Protein AF-A0A8T6QJ55-F1 (afdb_monomer_lite)

pLDDT: mean 73.42, std 12.82, range [47.84, 93.06]

Radius of gyration: 21.68 Å; chains: 1; bounding box: 58×35×58 Å

Foldseek 3Di:
DLLVLQCVCVVPPVPADAFDQAPPPDDQADPPPVRSLVSCVVVVPPVSNVRNVRLVCSLVCVLCVVCVVVLVVQLVVLLVVLCVDVVLVVCVVVVDDPVCCVPPPRNVRSCPVSVVVVVVSVVVSVVVVLVSCVSRVPDDLSVVLVVCVVVVVVVSVVVVVD

Structure (mmCIF, N/CA/C/O backbone):
data_AF-A0A8T6QJ55-F1
#
_entry.id   AF-A0A8T6QJ55-F1
#
loop_
_atom_site.group_PDB
_atom_site.id
_atom_site.type_symbol
_atom_site.label_atom_id
_atom_site.label_alt_id
_atom_site.label_com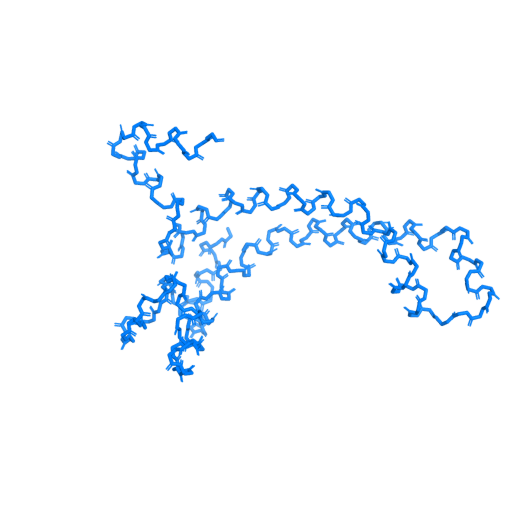p_id
_atom_site.label_asym_id
_atom_site.label_entity_id
_atom_site.label_seq_id
_atom_site.pdbx_PDB_ins_code
_atom_site.Cartn_x
_atom_site.Cartn_y
_atom_site.Cartn_z
_atom_site.occupancy
_atom_site.B_iso_or_equiv
_atom_site.auth_seq_id
_atom_site.auth_comp_id
_atom_site.auth_asym_id
_atom_site.auth_atom_id
_atom_site.pdbx_PDB_model_num
ATOM 1 N N . LEU A 1 1 ? 9.598 -15.667 -4.868 1.00 57.28 1 LEU A N 1
ATOM 2 C CA . LEU A 1 1 ? 8.130 -15.703 -5.081 1.00 57.28 1 LEU A CA 1
ATOM 3 C C . LEU A 1 1 ? 7.747 -15.280 -6.499 1.00 57.28 1 LEU A C 1
ATOM 5 O O . LEU A 1 1 ? 7.058 -16.059 -7.137 1.00 57.28 1 LEU A O 1
ATOM 9 N N . GLY A 1 2 ? 8.246 -14.152 -7.030 1.00 54.00 2 GLY A N 1
ATOM 10 C CA . GLY A 1 2 ? 7.944 -13.688 -8.402 1.00 54.00 2 GLY A CA 1
ATOM 11 C C . GLY A 1 2 ? 8.173 -14.731 -9.509 1.00 54.00 2 GLY A C 1
ATOM 12 O O . GLY A 1 2 ? 7.242 -15.053 -10.235 1.00 54.00 2 GLY A O 1
ATOM 13 N N . LEU A 1 3 ? 9.353 -15.367 -9.550 1.00 56.34 3 LEU A N 1
ATOM 14 C CA . LEU A 1 3 ? 9.637 -16.478 -10.479 1.00 56.34 3 LEU A CA 1
ATOM 15 C C . LEU A 1 3 ? 8.662 -17.664 -10.337 1.00 56.34 3 LEU A C 1
ATOM 17 O O . LEU A 1 3 ? 8.296 -18.284 -11.327 1.00 56.34 3 LEU A O 1
ATOM 21 N N . GLY A 1 4 ? 8.204 -17.962 -9.117 1.00 57.06 4 GLY A N 1
ATOM 22 C CA . GLY A 1 4 ? 7.235 -19.032 -8.866 1.00 57.06 4 GLY A CA 1
ATOM 23 C C . GLY A 1 4 ? 5.823 -18.680 -9.338 1.00 57.06 4 GLY A C 1
ATOM 24 O O . GLY A 1 4 ? 5.136 -19.543 -9.869 1.00 57.06 4 GLY A O 1
ATOM 25 N N . VAL A 1 5 ? 5.406 -17.416 -9.199 1.00 59.41 5 VAL A N 1
ATOM 26 C CA . VAL A 1 5 ? 4.111 -16.934 -9.712 1.00 59.41 5 VAL A CA 1
ATOM 27 C C . VAL A 1 5 ? 4.102 -16.951 -11.238 1.00 59.41 5 VAL A C 1
ATOM 29 O O . VAL A 1 5 ? 3.123 -17.411 -11.814 1.00 59.41 5 VAL A O 1
ATOM 32 N N . ILE A 1 6 ? 5.199 -16.544 -11.885 1.00 56.50 6 ILE A N 1
ATOM 33 C CA . ILE A 1 6 ? 5.342 -16.637 -13.345 1.00 56.50 6 ILE A CA 1
ATOM 34 C C . ILE A 1 6 ? 5.250 -18.094 -13.799 1.00 56.50 6 ILE A C 1
ATOM 36 O O . ILE A 1 6 ? 4.416 -18.420 -14.634 1.00 56.50 6 ILE A O 1
ATOM 40 N N . VAL A 1 7 ? 6.033 -19.005 -13.220 1.00 57.44 7 VAL A N 1
ATOM 41 C CA . VAL A 1 7 ? 5.999 -20.424 -13.623 1.00 57.44 7 VAL A CA 1
ATOM 42 C C . VAL A 1 7 ? 4.620 -21.053 -13.391 1.00 57.44 7 VAL A C 1
ATOM 44 O O . VAL A 1 7 ? 4.179 -21.878 -14.186 1.00 57.44 7 VAL A O 1
ATOM 47 N N . LEU A 1 8 ? 3.903 -20.646 -12.345 1.00 56.16 8 LEU A N 1
ATOM 48 C CA . LEU A 1 8 ? 2.592 -21.200 -12.024 1.00 56.16 8 LEU A CA 1
ATOM 49 C C . LEU A 1 8 ? 1.481 -20.628 -12.924 1.00 56.16 8 LEU A C 1
ATOM 51 O O . LEU A 1 8 ? 0.703 -21.401 -13.478 1.00 56.16 8 LEU A O 1
ATOM 55 N N . PHE A 1 9 ? 1.428 -19.309 -13.137 1.00 53.44 9 PHE A N 1
ATOM 56 C CA . PHE A 1 9 ? 0.382 -18.666 -13.948 1.00 53.44 9 PHE A CA 1
ATOM 57 C C . PHE A 1 9 ? 0.654 -18.696 -15.455 1.00 53.44 9 PHE A C 1
ATOM 59 O O . PHE A 1 9 ? -0.255 -19.019 -16.219 1.00 53.44 9 PHE A O 1
ATOM 66 N N . TYR A 1 10 ? 1.885 -18.411 -15.879 1.00 54.44 10 TYR A N 1
ATOM 67 C CA . TYR A 1 10 ? 2.286 -18.465 -17.287 1.00 54.44 10 TYR A CA 1
ATOM 68 C C . TYR A 1 10 ? 2.623 -19.900 -17.716 1.00 54.44 10 TYR A C 1
ATOM 70 O O . TYR A 1 10 ? 2.164 -20.367 -18.755 1.00 54.44 10 TYR A O 1
ATOM 78 N N . GLY A 1 11 ? 3.381 -20.632 -16.891 1.00 50.81 11 GLY A N 1
ATOM 79 C CA . GLY A 1 11 ? 3.866 -21.972 -17.240 1.00 50.81 11 GLY A CA 1
ATOM 80 C C . GLY A 1 11 ? 2.842 -23.103 -17.086 1.00 50.81 11 GLY A C 1
ATOM 81 O O . GLY A 1 11 ? 2.832 -24.005 -17.918 1.00 50.81 11 GLY A O 1
ATOM 82 N N . HIS A 1 12 ? 1.983 -23.082 -16.057 1.00 47.84 12 HIS A N 1
ATOM 83 C CA . HIS A 1 12 ? 1.054 -24.193 -15.779 1.00 47.84 12 HIS A CA 1
ATOM 84 C C . HIS A 1 12 ? -0.424 -23.865 -16.055 1.00 47.84 12 HIS A C 1
ATOM 86 O O . HIS A 1 12 ? -1.205 -24.776 -16.320 1.00 47.84 12 HIS A O 1
ATOM 92 N N . LEU A 1 13 ? -0.832 -22.592 -15.979 1.00 51.97 13 LEU A N 1
ATOM 93 C CA . LEU A 1 13 ? -2.237 -22.193 -16.134 1.00 51.97 13 LEU A CA 1
ATOM 94 C C . LEU A 1 13 ? -2.563 -21.495 -17.467 1.00 51.97 13 LEU A C 1
ATOM 96 O O . LEU A 1 13 ? -3.714 -21.574 -17.870 1.00 51.97 13 LEU A O 1
ATOM 100 N N . GLN A 1 14 ? -1.609 -20.877 -18.178 1.00 54.78 14 GLN A N 1
ATOM 101 C CA . GLN A 1 14 ? -1.831 -20.159 -19.458 1.00 54.78 14 GLN A CA 1
ATOM 102 C C . GLN A 1 14 ? -2.948 -19.085 -19.421 1.00 54.78 14 GLN A C 1
ATOM 104 O O . GLN A 1 14 ? -3.480 -18.698 -20.456 1.00 54.78 14 GLN A O 1
ATOM 109 N N . ILE A 1 15 ? -3.331 -18.598 -18.234 1.00 55.00 15 ILE A N 1
ATOM 110 C CA . ILE A 1 15 ? -4.460 -17.660 -18.060 1.00 55.00 15 ILE A CA 1
ATOM 111 C C . ILE A 1 15 ? -4.027 -16.194 -18.225 1.00 55.00 15 ILE A C 1
ATOM 113 O O . ILE A 1 15 ? -4.866 -15.338 -18.491 1.00 55.00 15 ILE A O 1
ATOM 117 N N . LEU A 1 16 ? -2.738 -15.885 -18.054 1.00 54.72 16 LEU A N 1
ATOM 118 C CA . LEU A 1 16 ? -2.212 -14.519 -18.092 1.00 54.72 16 LEU A CA 1
ATOM 119 C C . LEU A 1 16 ? -0.942 -14.462 -18.957 1.00 54.72 16 LEU A C 1
ATOM 121 O O . LEU A 1 16 ? -0.137 -15.400 -18.891 1.00 54.72 16 LEU A O 1
ATOM 125 N N . PRO A 1 17 ? -0.765 -13.391 -19.749 1.00 52.62 17 PRO A N 1
ATOM 126 C CA . PRO A 1 17 ? 0.390 -13.236 -20.621 1.00 52.62 17 PRO A CA 1
ATOM 127 C C . PRO A 1 17 ? 1.689 -13.078 -19.815 1.00 52.62 17 PRO A C 1
ATOM 129 O O . PRO A 1 17 ? 1.679 -12.808 -18.610 1.00 52.62 17 PRO A O 1
ATOM 132 N N . GLY A 1 18 ? 2.811 -13.361 -20.479 1.00 54.22 18 GLY A N 1
ATOM 133 C CA . GLY A 1 18 ? 4.149 -13.368 -19.888 1.00 54.22 18 GLY A CA 1
ATOM 134 C C . GLY A 1 18 ? 4.683 -11.968 -19.567 1.00 54.22 18 GLY A C 1
ATOM 135 O O . GLY A 1 18 ? 3.938 -11.001 -19.447 1.00 54.22 18 GLY A O 1
ATOM 136 N N . GLY A 1 19 ? 6.003 -11.865 -19.389 1.00 53.06 19 GLY A N 1
ATOM 137 C CA . GLY A 1 19 ? 6.666 -10.574 -19.182 1.00 53.06 19 GLY A CA 1
ATOM 138 C C . GLY A 1 19 ? 6.516 -9.639 -20.388 1.00 53.06 19 GLY A C 1
ATOM 139 O O . GLY A 1 19 ? 6.403 -10.106 -21.516 1.00 53.06 19 GLY A O 1
ATOM 140 N N . GLY A 1 20 ? 6.542 -8.328 -20.145 1.00 57.97 20 GLY A N 1
ATOM 141 C CA . GLY A 1 20 ? 6.296 -7.293 -21.155 1.00 57.97 20 GLY A CA 1
ATOM 142 C C . GLY A 1 20 ? 5.221 -6.286 -20.733 1.00 57.97 20 GLY A C 1
ATOM 143 O O . GLY A 1 20 ? 4.643 -6.383 -19.651 1.00 57.97 20 GLY A O 1
ATOM 144 N N . ARG A 1 21 ? 4.982 -5.271 -21.576 1.00 56.31 21 ARG A N 1
ATOM 145 C CA . ARG A 1 21 ? 3.966 -4.219 -21.345 1.00 56.31 21 ARG A CA 1
ATOM 146 C C . ARG A 1 21 ? 2.710 -4.381 -22.216 1.00 56.31 21 ARG A C 1
ATOM 148 O O . ARG A 1 21 ? 1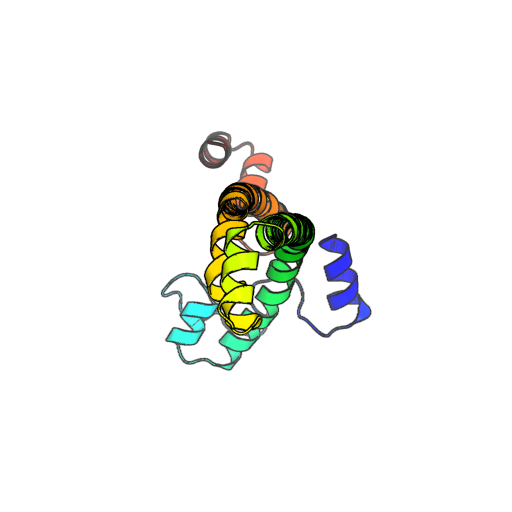.703 -3.759 -21.896 1.00 56.31 21 ARG A O 1
ATOM 155 N N . LEU A 1 22 ? 2.800 -5.188 -23.273 1.00 57.03 22 LEU A N 1
ATOM 156 C CA . LEU A 1 22 ? 1.787 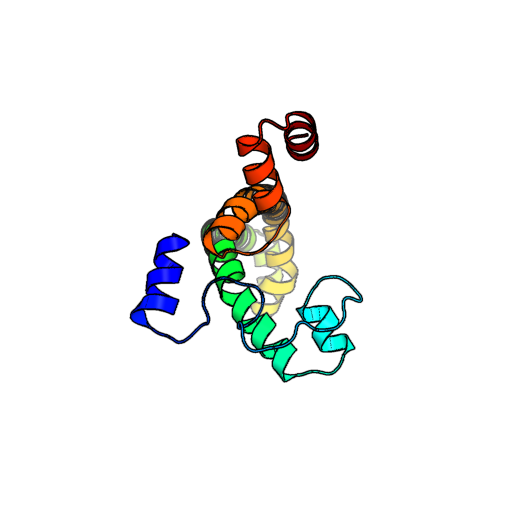-5.524 -24.280 1.00 57.03 22 LEU A CA 1
ATOM 157 C C . LEU A 1 22 ? 2.187 -6.861 -24.924 1.00 57.03 22 LEU A C 1
ATOM 159 O O . LEU A 1 22 ? 3.377 -7.186 -24.933 1.00 57.03 22 LEU A O 1
ATOM 163 N N . ASP A 1 23 ? 1.226 -7.597 -25.485 1.00 58.16 23 ASP A N 1
ATOM 164 C CA . ASP A 1 23 ? 1.538 -8.745 -26.347 1.00 58.16 23 ASP A CA 1
ATOM 165 C C . ASP A 1 23 ? 2.280 -8.279 -27.615 1.00 58.16 23 ASP A C 1
ATOM 167 O O . ASP A 1 23 ? 1.920 -7.258 -28.199 1.00 58.16 23 ASP A O 1
ATOM 171 N N . ASP A 1 24 ? 3.258 -9.064 -28.090 1.00 56.91 24 ASP A N 1
ATOM 172 C CA . ASP A 1 24 ? 4.129 -8.772 -29.256 1.00 56.91 24 ASP A CA 1
ATOM 173 C C . ASP A 1 24 ? 3.386 -8.453 -30.578 1.00 56.91 24 ASP A C 1
ATOM 175 O O . ASP A 1 24 ? 4.002 -8.048 -31.562 1.00 56.91 24 ASP A O 1
ATOM 179 N N . TRP A 1 25 ? 2.067 -8.658 -30.622 1.00 55.81 25 TRP A N 1
ATOM 180 C CA . TRP A 1 25 ? 1.216 -8.529 -31.808 1.00 55.81 25 TRP A CA 1
ATOM 181 C C . TRP A 1 25 ? 0.358 -7.254 -31.813 1.00 55.81 25 TRP A C 1
ATOM 183 O O . TRP A 1 25 ? -0.343 -7.009 -32.795 1.00 55.81 25 TRP A O 1
ATOM 193 N N . LEU A 1 26 ? 0.371 -6.469 -30.730 1.00 59.16 26 LEU A N 1
ATOM 194 C CA . LEU A 1 26 ? -0.368 -5.211 -30.607 1.00 59.16 26 LEU A CA 1
ATOM 195 C C . LEU A 1 26 ? 0.582 -4.025 -30.773 1.00 59.16 26 LEU A C 1
ATOM 197 O O . LEU A 1 26 ? 1.574 -3.904 -30.052 1.00 59.16 26 LEU A O 1
ATOM 201 N N . ASP A 1 27 ? 0.248 -3.125 -31.698 1.00 59.91 27 ASP A N 1
ATOM 202 C CA . ASP A 1 27 ? 0.999 -1.887 -31.869 1.00 59.91 27 ASP A CA 1
ATOM 203 C C . ASP A 1 27 ? 0.877 -1.016 -30.602 1.00 59.91 27 ASP A C 1
ATOM 205 O O . ASP A 1 27 ? -0.230 -0.828 -30.078 1.00 59.91 27 ASP A O 1
ATOM 209 N N . PRO A 1 28 ? 1.994 -0.479 -30.079 1.00 60.53 28 PRO A N 1
ATOM 210 C CA . PRO A 1 28 ? 1.963 0.385 -28.910 1.00 60.53 28 PRO A CA 1
ATOM 211 C C . PRO A 1 28 ? 1.144 1.656 -29.207 1.00 60.53 28 PRO A C 1
ATOM 213 O O . PRO A 1 28 ? 1.360 2.279 -30.251 1.00 60.53 28 PRO A O 1
ATOM 216 N N . PRO A 1 29 ? 0.232 2.074 -28.303 1.00 60.59 29 PRO A N 1
ATOM 217 C CA . PRO A 1 29 ? -0.541 3.299 -28.474 1.00 60.59 29 PRO A CA 1
ATOM 218 C C . PRO A 1 29 ? 0.381 4.519 -28.528 1.00 60.59 29 PRO A C 1
ATOM 220 O O . PRO A 1 29 ? 1.502 4.515 -28.005 1.00 60.59 29 PRO A O 1
ATOM 223 N N . THR A 1 30 ? -0.102 5.578 -29.165 1.00 57.31 30 THR A N 1
ATOM 224 C CA . THR A 1 30 ? 0.658 6.813 -29.369 1.00 57.31 30 THR A CA 1
ATOM 225 C C . THR A 1 30 ? 1.125 7.406 -28.033 1.00 57.31 30 THR A C 1
ATOM 227 O O . THR A 1 30 ? 0.347 7.604 -27.102 1.00 57.31 30 THR A O 1
ATOM 230 N N . HIS A 1 31 ? 2.433 7.663 -27.915 1.00 56.72 31 HIS A N 1
ATOM 231 C CA . HIS A 1 31 ? 3.059 8.141 -26.678 1.00 56.72 31 HIS A CA 1
ATOM 232 C C . HIS A 1 31 ? 2.638 9.579 -26.348 1.00 56.72 31 HIS A C 1
ATOM 234 O O . HIS A 1 31 ? 3.318 10.536 -26.720 1.00 56.72 31 HIS A O 1
ATOM 240 N N . VAL A 1 32 ? 1.530 9.736 -25.625 1.00 56.56 32 VAL A N 1
ATOM 241 C CA . VAL A 1 32 ? 1.109 11.031 -25.071 1.00 56.56 32 VAL A CA 1
ATOM 242 C C . VAL A 1 32 ? 1.640 11.193 -23.643 1.00 56.56 32 VAL A C 1
ATOM 244 O O . VAL A 1 32 ? 2.122 12.270 -23.295 1.00 56.56 32 VAL A O 1
ATOM 247 N N . THR A 1 33 ? 1.624 10.128 -22.828 1.00 55.88 33 THR A N 1
ATOM 248 C CA . THR A 1 33 ? 2.043 10.158 -21.411 1.00 55.88 33 THR A CA 1
ATOM 249 C C . THR A 1 33 ? 3.144 9.154 -21.053 1.00 55.88 33 THR A C 1
ATOM 251 O O . THR A 1 33 ? 3.806 9.315 -20.028 1.00 55.88 33 THR A O 1
ATOM 254 N N . GLY A 1 34 ? 3.370 8.123 -21.877 1.00 58.97 34 GLY A N 1
ATOM 255 C CA . GLY A 1 34 ? 4.359 7.068 -21.614 1.00 58.97 34 GLY A CA 1
ATOM 256 C C . GLY A 1 34 ? 3.838 5.947 -20.702 1.00 58.97 34 GLY A C 1
ATOM 257 O O . GLY A 1 34 ? 4.554 4.970 -20.442 1.00 58.97 34 GLY A O 1
ATOM 258 N N . PHE A 1 35 ? 2.583 6.041 -20.248 1.00 61.59 35 PHE A N 1
ATOM 259 C CA . PHE A 1 35 ? 1.880 5.004 -19.499 1.00 61.59 35 PHE A CA 1
ATOM 260 C C . PHE A 1 35 ? 0.793 4.372 -20.379 1.00 61.59 35 PHE A C 1
ATOM 262 O O . PHE A 1 35 ? -0.282 4.936 -20.552 1.00 61.59 35 PHE A O 1
ATOM 269 N N . TYR A 1 36 ? 1.061 3.167 -20.898 1.00 64.44 36 TYR A N 1
ATOM 270 C CA . TYR A 1 36 ? 0.208 2.466 -21.873 1.00 64.44 36 TYR A CA 1
ATOM 271 C C . TYR A 1 36 ? -1.275 2.361 -21.498 1.00 64.44 36 TYR A C 1
ATOM 273 O O . TYR A 1 36 ? -2.122 2.429 -22.375 1.00 64.44 36 TYR A O 1
ATOM 281 N N . LEU A 1 37 ? -1.609 2.243 -20.211 1.00 63.44 37 LEU A N 1
ATOM 282 C CA . LEU A 1 37 ? -2.999 2.195 -19.737 1.00 63.44 37 LEU A CA 1
ATOM 283 C C . LEU A 1 37 ? -3.730 3.538 -19.892 1.00 63.44 37 LEU A C 1
ATOM 285 O O . LEU A 1 37 ? -4.918 3.558 -20.204 1.00 63.44 37 LEU A O 1
ATOM 289 N N . LEU A 1 38 ? -3.030 4.653 -19.668 1.00 62.53 38 LEU A N 1
ATOM 290 C CA . LEU A 1 38 ? -3.583 5.998 -19.840 1.00 62.53 38 LEU A CA 1
ATOM 291 C C . LEU A 1 38 ? -3.606 6.371 -21.321 1.00 62.53 38 LEU A C 1
ATOM 293 O O . LEU A 1 38 ? -4.616 6.883 -21.791 1.00 62.53 38 LEU A O 1
ATOM 297 N N . ASP A 1 39 ? -2.548 6.038 -22.059 1.00 66.06 39 ASP A N 1
ATOM 298 C CA . ASP A 1 39 ? -2.461 6.293 -23.498 1.00 66.06 39 ASP A CA 1
ATOM 299 C C . ASP A 1 39 ? -3.523 5.482 -24.273 1.00 66.06 39 ASP A C 1
ATOM 301 O O . ASP A 1 39 ? -4.219 6.041 -25.113 1.00 66.06 39 ASP A O 1
ATOM 305 N N . ALA A 1 40 ? -3.779 4.218 -23.907 1.00 66.75 40 ALA A N 1
ATOM 306 C CA . ALA A 1 40 ? -4.847 3.405 -24.508 1.00 66.75 40 ALA A CA 1
ATOM 307 C C . ALA A 1 40 ? -6.263 3.928 -24.209 1.00 66.75 40 ALA A C 1
ATOM 309 O O . ALA A 1 40 ? -7.152 3.848 -25.060 1.00 66.75 40 ALA A O 1
ATOM 310 N N . LEU A 1 41 ? -6.482 4.477 -23.007 1.00 68.00 41 LEU A N 1
ATOM 311 C CA . LEU A 1 41 ? -7.758 5.085 -22.626 1.00 68.00 41 LEU A CA 1
ATOM 312 C C . LEU A 1 41 ? -7.986 6.417 -23.359 1.00 68.00 41 LEU A C 1
ATOM 314 O O . LEU A 1 41 ? -9.109 6.704 -23.769 1.00 68.00 41 LEU A O 1
ATOM 318 N N . LEU A 1 42 ? -6.924 7.207 -23.548 1.00 66.38 42 LEU A N 1
ATOM 319 C CA . LEU A 1 42 ? -6.947 8.461 -24.307 1.00 66.38 42 LEU A CA 1
ATOM 320 C C . LEU A 1 42 ? -7.144 8.229 -25.810 1.00 66.38 42 LEU A C 1
ATOM 322 O O . LEU A 1 42 ? -7.826 9.016 -26.462 1.00 66.38 42 LEU A O 1
ATOM 326 N N . GLU A 1 43 ? -6.597 7.139 -26.347 1.00 70.94 43 GLU A N 1
ATOM 327 C CA . GLU A 1 43 ? -6.752 6.739 -27.750 1.00 70.94 43 GLU A CA 1
ATOM 328 C C . GLU A 1 43 ? -8.102 6.041 -28.023 1.00 70.94 43 GLU A C 1
ATOM 330 O O . GLU A 1 43 ? -8.491 5.842 -29.172 1.00 70.94 43 GLU A O 1
ATOM 335 N N . GLY A 1 44 ? -8.865 5.704 -26.974 1.00 70.75 44 GLY A N 1
ATOM 336 C CA . GLY A 1 44 ? -10.166 5.039 -27.088 1.00 70.75 44 GLY A CA 1
ATOM 337 C C . GLY A 1 44 ? -10.077 3.569 -27.513 1.00 70.75 44 GLY A C 1
ATOM 338 O O . GLY A 1 44 ? -11.090 2.974 -27.886 1.00 70.75 44 GLY A O 1
ATOM 339 N N . ASN A 1 45 ? -8.886 2.967 -27.449 1.00 73.00 45 ASN A N 1
ATOM 340 C CA . ASN A 1 45 ? -8.655 1.584 -27.846 1.00 73.00 45 ASN A CA 1
ATOM 341 C C . ASN A 1 45 ? -8.862 0.636 -26.652 1.00 73.00 45 ASN A C 1
ATOM 343 O O . ASN A 1 45 ? -7.955 0.364 -25.861 1.00 73.00 45 ASN A O 1
ATOM 347 N N . GLY A 1 46 ? -10.090 0.126 -26.524 1.00 69.81 46 GLY A N 1
ATOM 348 C CA . GLY A 1 46 ? -10.470 -0.791 -25.447 1.00 69.81 46 GLY A CA 1
ATOM 349 C C . GLY A 1 46 ? -9.680 -2.105 -25.441 1.00 69.81 46 GLY A C 1
ATOM 350 O O . GLY A 1 46 ? -9.439 -2.655 -24.369 1.00 69.81 46 GLY A O 1
ATOM 351 N N . GLU A 1 47 ? -9.231 -2.589 -26.599 1.00 71.38 47 GLU A N 1
ATOM 352 C CA . GLU A 1 47 ? -8.479 -3.846 -26.718 1.00 71.38 47 GLU A CA 1
ATOM 353 C C . GLU A 1 47 ? -7.079 -3.719 -26.099 1.00 71.38 47 GLU A C 1
ATOM 355 O O . GLU A 1 47 ? -6.701 -4.515 -25.236 1.00 71.38 47 GLU A O 1
ATOM 360 N N . VAL A 1 48 ? -6.366 -2.637 -26.429 1.00 68.06 48 VAL A N 1
ATOM 361 C CA . VAL A 1 48 ? -5.058 -2.284 -25.843 1.00 68.06 48 VAL A CA 1
ATOM 362 C C . VAL A 1 48 ? -5.185 -2.013 -24.338 1.00 68.06 48 VAL A C 1
ATOM 364 O O . VAL A 1 48 ? -4.331 -2.436 -23.559 1.00 68.06 48 VAL A O 1
ATOM 367 N N . PHE A 1 49 ? -6.269 -1.365 -23.895 1.00 67.69 49 PHE A N 1
ATOM 368 C CA . PHE A 1 49 ? -6.512 -1.085 -22.475 1.00 67.69 49 PHE A CA 1
ATOM 369 C C . PHE A 1 49 ? -6.674 -2.365 -21.641 1.00 67.69 49 PHE A C 1
ATOM 371 O O . PHE A 1 49 ? -6.027 -2.513 -20.600 1.00 67.69 49 PHE A O 1
ATOM 378 N N . PHE A 1 50 ? -7.516 -3.305 -22.087 1.00 71.94 50 PHE A N 1
ATOM 379 C CA . PHE A 1 50 ? -7.714 -4.572 -21.376 1.00 71.94 50 PHE A CA 1
ATOM 380 C C . PHE A 1 50 ? -6.447 -5.432 -21.387 1.00 71.94 50 PHE A C 1
ATOM 382 O O . PHE A 1 50 ? -6.122 -6.036 -20.362 1.00 71.94 50 PHE A O 1
ATOM 389 N N . ASN A 1 51 ? -5.702 -5.438 -22.495 1.00 70.31 51 ASN A N 1
ATOM 390 C CA . ASN A 1 51 ? -4.438 -6.161 -22.599 1.00 70.31 51 ASN A CA 1
ATOM 391 C C . ASN A 1 51 ? -3.377 -5.598 -21.635 1.00 70.31 51 ASN A C 1
ATOM 393 O O . ASN A 1 51 ? -2.785 -6.344 -20.852 1.00 70.31 51 ASN A O 1
ATOM 397 N N . ALA A 1 52 ? -3.206 -4.274 -21.602 1.00 68.12 52 ALA A N 1
ATOM 398 C CA . ALA A 1 52 ? -2.282 -3.610 -20.683 1.00 68.12 52 ALA A CA 1
ATOM 399 C C . ALA A 1 52 ? -2.668 -3.832 -19.207 1.00 68.12 52 ALA A C 1
ATOM 401 O O . ALA A 1 52 ? -1.797 -4.016 -18.355 1.00 68.12 52 ALA A O 1
ATOM 402 N N . LEU A 1 53 ? -3.968 -3.866 -18.888 1.00 70.31 53 LEU A N 1
ATOM 403 C CA . LEU A 1 53 ? -4.444 -4.174 -17.538 1.00 70.31 53 LEU A CA 1
ATOM 404 C C . LEU A 1 53 ? -4.095 -5.612 -17.122 1.00 70.31 53 LEU A C 1
ATOM 406 O O . LEU A 1 53 ? -3.639 -5.828 -15.999 1.00 70.31 53 LEU A O 1
ATOM 410 N N . GLN A 1 54 ? -4.266 -6.589 -18.017 1.00 69.62 54 GLN A N 1
ATOM 411 C CA . GLN A 1 54 ? -3.914 -7.991 -17.760 1.00 69.62 54 GLN A CA 1
ATOM 412 C C . GLN A 1 54 ? -2.418 -8.174 -17.485 1.00 69.62 54 GLN A C 1
ATOM 414 O O . GLN A 1 54 ? -2.057 -8.871 -16.534 1.00 69.62 54 GLN A O 1
ATOM 419 N N . HIS A 1 55 ? -1.562 -7.481 -18.239 1.00 68.88 55 HIS A N 1
ATOM 420 C CA . HIS A 1 55 ? -0.113 -7.481 -18.024 1.00 68.88 55 HIS A CA 1
ATOM 421 C C . HIS A 1 55 ? 0.303 -6.805 -16.708 1.00 68.88 55 HIS A C 1
ATOM 423 O O . HIS A 1 55 ? 1.352 -7.127 -16.154 1.00 68.88 55 HIS A O 1
ATOM 429 N N . LEU A 1 56 ? -0.519 -5.899 -16.164 1.00 69.38 56 LEU A N 1
ATOM 430 C CA . LEU A 1 56 ? -0.218 -5.176 -14.923 1.00 69.38 56 LEU A CA 1
ATOM 431 C C . LEU A 1 56 ? -0.703 -5.911 -13.663 1.00 69.38 56 LEU A C 1
ATOM 433 O O . LEU A 1 56 ? -0.093 -5.784 -12.599 1.00 69.38 56 LEU A O 1
ATOM 437 N N . ILE A 1 57 ? -1.759 -6.722 -13.773 1.00 71.19 57 ILE A N 1
ATOM 438 C CA . ILE A 1 57 ? -2.341 -7.463 -12.641 1.00 71.19 57 ILE A CA 1
ATOM 439 C C . ILE A 1 57 ? -1.324 -8.411 -11.996 1.00 71.19 57 ILE A C 1
ATOM 441 O O . ILE A 1 57 ? -1.245 -8.465 -10.768 1.00 71.19 57 ILE A O 1
ATOM 445 N N . LEU A 1 58 ? -0.536 -9.140 -12.792 1.00 68.12 58 LEU A N 1
ATOM 446 C CA . LEU A 1 58 ? 0.457 -10.095 -12.287 1.00 68.12 58 LEU A CA 1
ATOM 447 C C . LEU A 1 58 ? 1.555 -9.408 -11.451 1.00 68.12 58 LEU A C 1
ATOM 449 O O . LEU A 1 58 ? 1.674 -9.737 -10.265 1.00 68.12 58 LEU A O 1
ATOM 453 N N . PRO A 1 59 ? 2.315 -8.432 -11.991 1.00 68.81 59 PRO A N 1
ATOM 454 C CA . PRO A 1 59 ? 3.306 -7.685 -11.220 1.00 68.81 59 PRO A CA 1
ATOM 455 C C . PRO A 1 59 ? 2.701 -7.027 -9.976 1.00 68.81 59 PRO A C 1
ATOM 457 O O . PRO A 1 59 ? 3.232 -7.188 -8.874 1.00 68.81 59 PRO A O 1
ATOM 460 N N . ALA A 1 60 ? 1.549 -6.362 -10.121 1.00 71.94 60 ALA A N 1
ATOM 461 C CA . ALA A 1 60 ? 0.891 -5.663 -9.021 1.00 71.94 60 ALA A CA 1
ATOM 462 C C . ALA A 1 60 ? 0.471 -6.614 -7.895 1.00 71.94 60 ALA A C 1
ATOM 464 O O . ALA A 1 60 ? 0.730 -6.329 -6.725 1.00 71.94 60 ALA A O 1
ATOM 465 N N . LEU A 1 61 ? -0.116 -7.770 -8.222 1.00 72.75 61 LEU A N 1
ATOM 466 C CA . LEU A 1 61 ? -0.466 -8.778 -7.224 1.00 72.75 61 LEU A CA 1
ATOM 467 C C . LEU A 1 61 ? 0.772 -9.330 -6.529 1.00 72.75 61 LEU A C 1
ATOM 469 O O . LEU A 1 61 ? 0.738 -9.507 -5.314 1.00 72.75 61 LEU A O 1
ATOM 473 N N . THR A 1 62 ? 1.870 -9.573 -7.250 1.00 72.38 62 THR A N 1
ATOM 474 C CA . THR A 1 62 ? 3.097 -10.071 -6.610 1.00 72.38 62 THR A CA 1
ATOM 475 C C . THR A 1 62 ? 3.691 -9.075 -5.615 1.00 72.38 62 THR A C 1
ATOM 477 O O . THR A 1 62 ? 4.074 -9.484 -4.519 1.00 72.38 62 THR A O 1
ATOM 480 N N . LEU A 1 63 ? 3.700 -7.780 -5.946 1.00 71.25 63 LEU A N 1
ATOM 481 C CA . LEU A 1 63 ? 4.156 -6.716 -5.046 1.00 71.25 63 LEU A CA 1
ATOM 482 C C . LEU A 1 63 ? 3.214 -6.545 -3.850 1.00 71.25 63 LEU A C 1
ATOM 484 O O . LEU A 1 63 ? 3.664 -6.451 -2.702 1.00 71.25 63 LEU A O 1
ATOM 488 N N . ALA A 1 64 ? 1.905 -6.559 -4.109 1.00 73.62 64 ALA A N 1
ATOM 489 C CA . ALA A 1 64 ? 0.882 -6.426 -3.083 1.00 73.62 64 ALA A CA 1
ATOM 490 C C . ALA A 1 64 ? 0.923 -7.597 -2.094 1.00 73.62 64 ALA A C 1
ATOM 492 O O . ALA A 1 64 ? 0.855 -7.376 -0.887 1.00 73.62 64 ALA A O 1
ATOM 493 N N . PHE A 1 65 ? 1.093 -8.834 -2.569 1.00 77.38 65 PHE A N 1
ATOM 494 C CA . PHE A 1 65 ? 1.039 -10.033 -1.728 1.00 77.38 65 PHE A CA 1
ATOM 495 C C . PHE A 1 65 ? 2.128 -10.058 -0.648 1.00 77.38 65 PHE A C 1
ATOM 497 O O . PHE A 1 65 ? 1.877 -10.518 0.466 1.00 77.38 65 PHE A O 1
ATOM 504 N N . VAL A 1 66 ? 3.317 -9.523 -0.948 1.00 73.38 66 VAL A N 1
ATOM 505 C CA . VAL A 1 66 ? 4.437 -9.441 0.006 1.00 73.38 66 VAL A CA 1
ATOM 506 C C . VAL A 1 66 ? 4.082 -8.561 1.209 1.00 73.38 66 VAL A C 1
ATOM 508 O O . VAL A 1 66 ? 4.360 -8.930 2.350 1.00 73.38 66 VAL A O 1
ATOM 511 N N . HIS A 1 67 ? 3.416 -7.431 0.974 1.00 73.44 67 HIS A N 1
ATOM 512 C CA . HIS A 1 67 ? 3.128 -6.437 2.012 1.00 73.44 67 HIS A CA 1
ATOM 513 C C . HIS A 1 67 ? 1.751 -6.632 2.664 1.00 73.44 67 HIS A C 1
ATOM 515 O O . HIS A 1 67 ? 1.556 -6.273 3.829 1.00 73.44 67 HIS A O 1
ATOM 521 N N . LEU A 1 68 ? 0.807 -7.266 1.958 1.00 79.50 68 LEU A N 1
ATOM 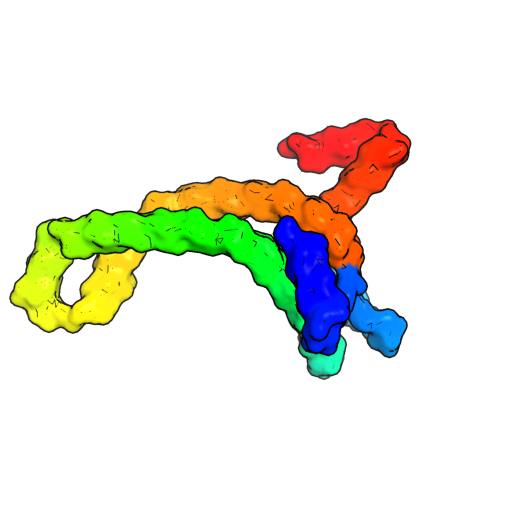522 C CA . LEU A 1 68 ? -0.569 -7.477 2.414 1.00 79.50 68 LEU A CA 1
ATOM 523 C C . LEU A 1 68 ? -0.616 -8.215 3.754 1.00 79.50 68 LEU A C 1
ATOM 525 O O . LEU A 1 68 ? -1.347 -7.798 4.650 1.00 79.50 68 LEU A O 1
ATOM 529 N N . GLY A 1 69 ? 0.190 -9.265 3.934 1.00 80.62 69 GLY A N 1
ATOM 530 C CA . GLY A 1 69 ? 0.191 -10.050 5.173 1.00 80.62 69 GLY A CA 1
ATOM 531 C C . GLY A 1 69 ? 0.588 -9.242 6.414 1.00 80.62 69 GLY A C 1
ATOM 532 O O . GLY A 1 69 ? -0.022 -9.391 7.475 1.00 80.62 69 GLY A O 1
ATOM 533 N N . ILE A 1 70 ? 1.580 -8.357 6.283 1.00 80.69 70 ILE A N 1
ATOM 534 C CA . ILE A 1 70 ? 2.066 -7.517 7.388 1.00 80.69 70 ILE A CA 1
ATOM 535 C C . ILE A 1 70 ? 1.032 -6.438 7.713 1.00 80.69 70 ILE A C 1
ATOM 537 O O . ILE A 1 70 ? 0.638 -6.294 8.873 1.00 80.69 70 ILE A O 1
ATOM 541 N N . VAL A 1 71 ? 0.540 -5.739 6.689 1.00 83.69 71 VAL A N 1
ATOM 542 C CA . VAL A 1 71 ? -0.438 -4.653 6.841 1.00 83.69 71 VAL A CA 1
ATOM 543 C C . VAL A 1 71 ? -1.765 -5.177 7.397 1.00 83.69 71 VAL A C 1
ATOM 545 O O . VAL A 1 71 ? -2.295 -4.616 8.354 1.00 83.69 71 VAL A O 1
ATOM 548 N N . ALA A 1 72 ? -2.282 -6.293 6.878 1.00 85.31 72 ALA A N 1
ATOM 549 C CA . ALA A 1 72 ? -3.536 -6.879 7.352 1.00 85.31 72 ALA A CA 1
ATOM 550 C C . ALA A 1 72 ? -3.446 -7.339 8.815 1.00 85.31 72 ALA A C 1
ATOM 552 O O . ALA A 1 72 ? -4.379 -7.122 9.594 1.00 85.31 72 ALA A O 1
ATOM 553 N N . ARG A 1 73 ? -2.318 -7.941 9.217 1.00 86.06 73 ARG A N 1
ATOM 554 C CA . ARG A 1 73 ? -2.083 -8.333 10.615 1.00 86.06 73 ARG A CA 1
ATOM 555 C C . ARG A 1 73 ? -2.028 -7.112 11.534 1.00 86.06 73 ARG A C 1
ATOM 557 O O . ARG A 1 73 ? -2.603 -7.159 12.620 1.00 86.06 73 ARG A O 1
ATOM 564 N N . GLN A 1 74 ? -1.387 -6.033 11.089 1.00 87.88 74 GLN A N 1
ATOM 565 C CA . GLN A 1 74 ? -1.287 -4.788 11.848 1.00 87.88 74 GLN A CA 1
ATOM 566 C C . GLN A 1 74 ? -2.659 -4.142 12.057 1.00 87.88 74 GLN A C 1
ATOM 568 O O . GLN A 1 74 ? -3.042 -3.875 13.195 1.00 87.88 74 GLN A O 1
ATOM 573 N N . ILE A 1 75 ? -3.434 -3.977 10.979 1.00 88.44 75 ILE A N 1
ATOM 574 C CA . ILE A 1 75 ? -4.792 -3.419 11.038 1.00 88.44 75 ILE A CA 1
ATOM 575 C C . ILE A 1 75 ? -5.678 -4.277 11.942 1.00 88.44 75 ILE A C 1
ATOM 577 O O . ILE A 1 75 ? -6.412 -3.744 12.769 1.00 88.44 75 ILE A O 1
ATOM 581 N N . ARG A 1 76 ? -5.586 -5.609 11.846 1.00 89.12 76 ARG A N 1
ATOM 582 C CA . ARG A 1 76 ? -6.333 -6.516 12.726 1.00 89.12 76 ARG A CA 1
ATOM 583 C C . ARG A 1 76 ? -5.980 -6.305 14.199 1.00 89.12 76 ARG A C 1
ATOM 585 O O . ARG A 1 76 ? -6.887 -6.283 15.026 1.00 89.12 76 ARG A O 1
ATOM 592 N N . SER A 1 77 ? -4.695 -6.171 14.527 1.00 90.25 77 SER A N 1
ATOM 593 C CA . SER A 1 77 ? -4.253 -5.936 15.906 1.00 90.25 77 SER A CA 1
ATOM 594 C C . SER A 1 77 ? -4.785 -4.604 16.438 1.00 90.25 77 SER A C 1
ATOM 596 O O . SER A 1 77 ? -5.397 -4.575 17.501 1.00 90.25 77 SER A O 1
ATOM 598 N N . ALA A 1 78 ? -4.640 -3.531 15.658 1.00 89.69 78 ALA A N 1
ATOM 599 C CA . ALA A 1 78 ? -5.127 -2.202 16.022 1.00 89.69 78 ALA A CA 1
ATOM 600 C C . ALA A 1 78 ? -6.660 -2.158 16.167 1.00 89.69 78 ALA A C 1
ATOM 602 O O . ALA A 1 78 ? -7.190 -1.514 17.067 1.00 89.69 78 ALA A O 1
ATOM 603 N N . MET A 1 79 ? -7.388 -2.888 15.317 1.00 91.56 79 MET A N 1
ATOM 604 C CA . MET A 1 79 ? -8.844 -3.017 15.418 1.00 91.56 79 MET A CA 1
ATOM 605 C C . MET A 1 79 ? -9.283 -3.754 16.686 1.00 91.56 79 MET A C 1
ATOM 607 O O . MET A 1 79 ? -10.276 -3.365 17.295 1.00 91.56 79 MET A O 1
ATOM 611 N N . LEU A 1 80 ? -8.571 -4.809 17.095 1.00 90.69 80 LEU A N 1
ATOM 612 C CA . LEU A 1 80 ? -8.880 -5.528 18.336 1.00 90.69 80 LEU A CA 1
ATOM 613 C C . LEU A 1 80 ? -8.690 -4.640 19.569 1.00 90.69 80 LEU A C 1
ATOM 615 O O . LEU A 1 80 ? -9.522 -4.680 20.473 1.00 90.69 80 LEU A O 1
ATOM 619 N N . GLU A 1 81 ? -7.639 -3.824 19.572 1.00 90.12 81 GLU A N 1
ATOM 620 C CA . GLU A 1 81 ? -7.367 -2.851 20.629 1.00 90.12 81 GLU A CA 1
ATOM 621 C C . GLU A 1 81 ? -8.464 -1.776 20.680 1.00 90.12 81 GLU A C 1
ATOM 623 O O . GLU A 1 81 ? -9.120 -1.616 21.708 1.00 90.12 81 GLU A O 1
ATOM 628 N N . GLN A 1 82 ? -8.791 -1.146 19.545 1.00 92.88 82 GLN A N 1
ATOM 629 C CA . GLN A 1 82 ? -9.823 -0.101 19.493 1.00 92.88 82 GLN A CA 1
ATOM 630 C C . GLN A 1 82 ? -11.229 -0.593 19.855 1.00 92.88 82 GLN A C 1
ATOM 632 O O . GLN A 1 82 ? -11.994 0.126 20.494 1.00 92.88 82 GLN A O 1
ATOM 637 N N . LEU A 1 83 ? -11.585 -1.830 19.498 1.00 90.06 83 LEU A N 1
ATOM 638 C CA . LEU A 1 83 ? -12.876 -2.418 19.875 1.00 90.06 83 LEU A CA 1
ATOM 639 C C . LEU A 1 83 ? -13.006 -2.701 21.377 1.00 90.06 83 LEU A C 1
ATOM 641 O O . LEU A 1 83 ? -14.128 -2.887 21.857 1.00 90.06 83 LEU A O 1
ATOM 645 N N . SER A 1 84 ? -11.889 -2.756 22.104 1.00 90.94 84 SER A N 1
ATOM 646 C CA . SER A 1 84 ? -11.874 -2.977 23.551 1.00 90.94 84 SER A CA 1
ATOM 647 C C . SER A 1 84 ? -12.024 -1.690 24.371 1.00 90.94 84 SER A C 1
ATOM 649 O O . SER A 1 84 ? -12.324 -1.777 25.563 1.00 90.94 84 SER A O 1
ATOM 651 N N . GLU A 1 85 ? -11.912 -0.532 23.716 1.00 92.69 85 GLU A N 1
ATOM 652 C CA . GLU A 1 85 ? -11.888 0.789 24.338 1.00 92.69 85 GLU A CA 1
ATOM 653 C C . GLU A 1 85 ? -13.271 1.252 24.838 1.00 92.69 85 GLU A C 1
ATOM 655 O O . GLU A 1 85 ? -14.329 0.926 24.278 1.00 92.69 85 GLU A O 1
ATOM 660 N N . ASP A 1 86 ? -13.284 2.076 25.887 1.00 92.25 86 ASP A N 1
ATOM 661 C CA . ASP A 1 86 ? -14.517 2.490 26.565 1.00 92.25 86 ASP A CA 1
ATOM 662 C C . ASP A 1 86 ? -15.419 3.405 25.714 1.00 92.25 86 ASP A C 1
ATOM 664 O O . ASP A 1 86 ? -16.647 3.370 25.857 1.00 92.25 86 ASP A O 1
ATOM 668 N N . TYR A 1 87 ? -14.868 4.165 24.758 1.00 90.06 87 TYR A N 1
ATOM 669 C CA . TYR A 1 87 ? -15.690 4.970 23.841 1.00 90.06 87 TYR A CA 1
ATOM 670 C C . TYR A 1 87 ? -16.540 4.092 22.903 1.00 90.06 87 TYR A C 1
ATOM 672 O O . TYR A 1 87 ? -17.665 4.462 22.560 1.00 90.06 87 TYR A O 1
ATOM 680 N N . ILE A 1 88 ? -16.060 2.892 22.547 1.00 92.12 88 ILE A N 1
ATOM 681 C CA . ILE A 1 88 ? -16.808 1.916 21.738 1.00 92.12 88 ILE A CA 1
ATOM 682 C C . ILE A 1 88 ? -17.891 1.230 22.562 1.00 92.12 88 ILE A C 1
ATOM 684 O O . ILE A 1 88 ? -19.003 1.014 22.069 1.00 92.12 88 ILE A O 1
ATOM 688 N N . ARG A 1 89 ? -17.607 0.928 23.831 1.00 90.62 89 ARG A N 1
ATOM 689 C CA . ARG A 1 89 ? -18.623 0.423 24.769 1.00 90.62 89 ARG A CA 1
ATOM 690 C C . ARG A 1 89 ? -19.739 1.441 24.968 1.00 90.62 89 ARG A C 1
ATOM 692 O O . ARG A 1 89 ? -20.909 1.068 24.928 1.00 90.62 89 ARG A O 1
ATOM 699 N N . THR A 1 90 ? -19.381 2.716 25.086 1.00 92.00 90 THR A N 1
ATOM 700 C CA . THR A 1 90 ? -20.337 3.824 25.190 1.00 92.00 90 THR A CA 1
ATOM 701 C C . THR A 1 90 ? -21.173 3.949 23.916 1.00 92.00 90 THR A C 1
ATOM 703 O O . THR A 1 90 ? -22.397 3.944 23.994 1.00 92.00 90 THR A O 1
ATOM 706 N N . ALA A 1 91 ? -20.543 3.938 22.736 1.00 90.00 91 ALA A N 1
ATOM 707 C CA . ALA A 1 91 ? -21.240 3.962 21.446 1.00 90.00 91 ALA A CA 1
ATOM 708 C C . ALA A 1 91 ? -22.224 2.787 21.279 1.00 90.00 91 ALA A C 1
ATOM 710 O O . ALA A 1 91 ? -23.334 2.963 20.769 1.00 90.00 91 ALA A O 1
ATOM 711 N N . ARG A 1 92 ? -21.848 1.591 21.752 1.00 90.19 92 ARG A N 1
ATOM 712 C CA . ARG A 1 92 ? -22.723 0.410 21.761 1.00 90.19 92 ARG A CA 1
ATOM 713 C C . ARG A 1 92 ? -23.885 0.566 22.744 1.00 90.19 92 ARG A C 1
ATOM 715 O O . ARG A 1 92 ? -25.006 0.205 22.401 1.00 90.19 92 ARG A O 1
ATOM 722 N N . ALA A 1 93 ? -23.641 1.122 23.931 1.00 92.50 93 ALA A N 1
ATOM 723 C CA . ALA A 1 93 ? -24.684 1.409 24.918 1.00 92.50 93 ALA A CA 1
ATOM 724 C C . ALA A 1 93 ? -25.675 2.483 24.431 1.00 92.50 93 ALA A C 1
ATOM 726 O O . ALA A 1 93 ? -26.856 2.417 24.757 1.00 92.50 93 ALA A O 1
ATOM 727 N N . SER A 1 94 ? -25.226 3.421 23.592 1.00 90.38 94 SER A N 1
ATOM 728 C CA . SER A 1 94 ? -26.081 4.410 22.922 1.00 90.38 94 SER A CA 1
ATOM 729 C C . SER A 1 94 ? -26.961 3.830 21.801 1.00 90.38 94 SER A C 1
ATOM 731 O O . SER A 1 94 ? -27.748 4.568 21.216 1.00 90.38 94 SER A O 1
ATOM 733 N N . GLY A 1 95 ? -26.852 2.533 21.486 1.00 93.06 95 GLY A N 1
ATOM 734 C CA . GLY A 1 95 ? -27.696 1.864 20.490 1.00 93.06 95 GLY A CA 1
ATOM 735 C C . GLY A 1 95 ? -27.240 2.027 19.036 1.00 93.06 95 GLY A C 1
ATOM 736 O O . GLY A 1 95 ? -28.009 1.729 18.123 1.00 93.06 95 GLY A O 1
ATOM 737 N N . LEU A 1 96 ? -26.005 2.482 18.792 1.00 92.19 96 LEU A N 1
ATOM 738 C CA . LEU A 1 96 ? -25.472 2.599 17.432 1.00 92.19 96 LEU A CA 1
ATOM 739 C C . LEU A 1 96 ? -25.284 1.212 16.788 1.00 92.19 96 LEU A C 1
ATOM 741 O O . LEU A 1 96 ? -24.839 0.269 17.453 1.00 92.19 96 LEU A O 1
ATOM 745 N N . PRO A 1 97 ? -25.572 1.065 15.482 1.00 92.75 97 PRO A N 1
ATOM 746 C CA . PRO A 1 97 ? -25.399 -0.207 14.803 1.00 92.75 97 PRO A CA 1
ATOM 747 C C . PRO A 1 97 ? -23.910 -0.564 14.678 1.00 92.75 97 PRO A C 1
ATOM 749 O O . PRO A 1 97 ? -23.065 0.289 14.407 1.00 92.75 97 PRO A O 1
ATOM 752 N N . GLY A 1 98 ? -23.579 -1.850 14.840 1.00 88.88 98 GLY A N 1
ATOM 753 C CA . GLY A 1 98 ? -22.188 -2.319 14.904 1.00 88.88 98 GLY A CA 1
ATOM 754 C C . GLY A 1 98 ? -21.336 -1.958 13.681 1.00 88.88 98 GLY A C 1
ATOM 755 O O . GLY A 1 98 ? -20.170 -1.610 13.838 1.00 88.88 98 GLY A O 1
ATOM 756 N N . TRP A 1 99 ? -21.915 -1.963 12.477 1.00 92.06 99 TRP A N 1
ATOM 757 C CA . TRP A 1 99 ? -21.211 -1.554 11.255 1.00 92.06 99 TRP A CA 1
ATOM 758 C C . TRP A 1 99 ? -20.806 -0.071 11.280 1.00 92.06 99 TRP A C 1
ATOM 760 O O . TRP A 1 99 ? -19.723 0.269 10.812 1.00 92.06 99 TRP A O 1
ATOM 770 N N . TYR A 1 100 ? -21.629 0.799 11.876 1.00 93.06 100 TYR A N 1
ATOM 771 C CA . TYR A 1 100 ? -21.344 2.230 12.006 1.00 93.06 100 TYR A CA 1
ATOM 772 C C . TYR A 1 100 ? -20.242 2.474 13.038 1.00 93.06 100 TYR A C 1
ATOM 774 O O . TYR A 1 100 ? -19.327 3.257 12.804 1.00 93.06 100 TYR A O 1
ATOM 782 N N . ILE A 1 101 ? -20.268 1.733 14.150 1.00 92.69 101 ILE A N 1
ATOM 783 C CA . ILE A 1 101 ? -19.199 1.762 15.157 1.00 92.69 101 ILE A CA 1
ATOM 784 C C . ILE A 1 101 ? -17.859 1.350 14.534 1.00 92.69 101 ILE A C 1
ATOM 786 O O . ILE A 1 101 ? -16.846 2.018 14.734 1.00 92.69 101 ILE A O 1
ATOM 790 N N . VAL A 1 102 ? -17.852 0.277 13.741 1.00 91.62 102 VAL A N 1
ATOM 791 C CA . VAL A 1 102 ? -16.639 -0.209 13.074 1.00 91.62 102 VAL A CA 1
ATOM 792 C C . VAL A 1 102 ? -16.123 0.803 12.051 1.00 91.62 102 VAL A C 1
ATOM 794 O O . VAL A 1 102 ? -14.953 1.165 12.115 1.00 91.62 102 VAL A O 1
ATOM 797 N N . LEU A 1 103 ? -16.970 1.276 11.133 1.00 91.38 103 LEU A N 1
ATOM 798 C CA . LEU A 1 103 ? -16.535 2.118 10.015 1.00 91.38 103 LEU A CA 1
ATOM 799 C C . LEU A 1 103 ? -16.231 3.566 10.416 1.00 91.38 103 LEU A C 1
ATOM 801 O O . LEU A 1 103 ? -15.278 4.140 9.896 1.00 91.38 103 LEU A O 1
ATOM 805 N N . CYS A 1 104 ? -17.010 4.159 11.323 1.00 90.06 104 CYS A N 1
ATOM 806 C CA . CYS A 1 104 ? -16.878 5.578 11.664 1.00 90.06 104 CYS A CA 1
ATOM 807 C C . CYS A 1 104 ? -16.040 5.839 12.919 1.00 90.06 104 CYS A C 1
ATOM 809 O O . CYS A 1 104 ? -15.480 6.925 13.032 1.00 90.06 104 CYS A O 1
ATOM 811 N N . TYR A 1 105 ? -15.933 4.882 13.848 1.00 90.12 105 TYR A N 1
ATOM 812 C CA . TYR A 1 105 ? -15.218 5.096 15.113 1.00 90.12 105 TYR A CA 1
ATOM 813 C C . TYR A 1 105 ? -13.970 4.223 15.249 1.00 90.12 105 TYR A C 1
ATOM 815 O O . TYR A 1 105 ? -12.885 4.745 15.488 1.00 90.12 105 TYR A O 1
ATOM 823 N N . ALA A 1 106 ? -14.094 2.904 15.084 1.00 90.94 106 ALA A N 1
ATOM 824 C CA . ALA A 1 106 ? -12.974 1.988 15.308 1.00 90.94 106 ALA A CA 1
ATOM 825 C C . ALA A 1 106 ? -11.912 2.096 14.204 1.00 90.94 106 ALA A C 1
ATOM 827 O O . ALA A 1 106 ? -10.724 2.223 14.494 1.00 90.94 106 ALA A O 1
ATOM 828 N N . LEU A 1 107 ? -12.339 2.065 12.937 1.00 88.94 107 LEU A N 1
ATOM 829 C CA . LEU A 1 107 ? -11.444 2.003 11.783 1.00 88.94 107 LEU A CA 1
ATOM 830 C C . LEU A 1 107 ? -10.556 3.252 11.639 1.00 88.94 107 LEU A C 1
ATOM 832 O O . LEU A 1 107 ? -9.345 3.073 11.513 1.00 88.94 107 LEU A O 1
ATOM 836 N N . PRO A 1 108 ? -11.067 4.499 11.714 1.00 89.38 108 PRO A N 1
ATOM 837 C CA . PRO A 1 108 ? -10.213 5.683 11.603 1.00 89.38 108 PRO A CA 1
ATOM 838 C C . PRO A 1 108 ? -9.158 5.754 12.715 1.00 89.38 108 PRO A C 1
ATOM 840 O O . PRO A 1 108 ? -8.009 6.096 12.447 1.00 89.38 108 PRO A O 1
ATOM 843 N N . ASN A 1 109 ? -9.514 5.352 13.940 1.00 86.88 109 ASN A N 1
ATOM 844 C CA . ASN A 1 109 ? -8.590 5.338 15.077 1.00 86.88 109 ASN A CA 1
ATOM 845 C C . ASN A 1 109 ? -7.567 4.192 14.993 1.00 86.88 109 ASN A C 1
ATOM 847 O O . ASN A 1 109 ? -6.403 4.375 15.342 1.00 86.88 109 ASN A O 1
ATOM 851 N N . ALA A 1 110 ? -7.957 3.025 14.472 1.00 88.94 110 ALA A N 1
ATOM 852 C CA . ALA A 1 110 ? -7.050 1.898 14.244 1.00 88.94 110 ALA A CA 1
ATOM 853 C C . ALA A 1 110 ? -6.073 2.136 13.072 1.00 88.94 110 ALA A C 1
ATOM 855 O O . ALA A 1 110 ? -5.006 1.516 12.999 1.00 88.94 110 ALA A O 1
ATOM 856 N N . LEU A 1 111 ? -6.414 3.034 12.142 1.00 88.38 111 LEU A N 1
ATOM 857 C CA . LEU A 1 111 ? -5.576 3.356 10.987 1.00 88.38 111 LEU A CA 1
ATOM 858 C C . LEU A 1 111 ? -4.414 4.299 11.310 1.00 88.38 111 LEU A C 1
ATOM 860 O O . LEU A 1 111 ? -3.437 4.285 10.566 1.00 88.38 111 LEU A O 1
ATOM 864 N N . ILE A 1 112 ? -4.459 5.044 12.418 1.00 86.81 112 ILE A N 1
ATOM 865 C CA . ILE A 1 112 ? -3.390 5.974 12.830 1.00 86.81 112 ILE A CA 1
ATOM 866 C C . ILE A 1 112 ? -1.997 5.305 12.796 1.00 86.81 112 ILE A C 1
ATOM 868 O O . ILE A 1 112 ? -1.130 5.785 12.066 1.00 86.81 112 ILE A O 1
ATOM 872 N N . PRO A 1 113 ? -1.758 4.170 13.487 1.00 80.12 113 PRO A N 1
ATOM 873 C CA . PRO A 1 113 ? -0.469 3.474 13.412 1.00 80.12 113 PRO A CA 1
ATOM 874 C C . PRO A 1 113 ? -0.240 2.767 12.067 1.00 80.12 113 PRO A C 1
ATOM 876 O O . PRO A 1 113 ? 0.901 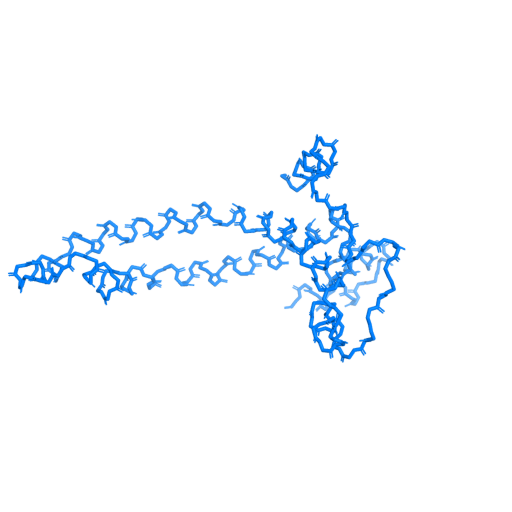2.581 11.646 1.00 80.12 113 PRO A O 1
ATOM 879 N N . SER A 1 114 ? -1.312 2.367 11.381 1.00 85.50 114 SER A N 1
ATOM 880 C CA . SER A 1 114 ? -1.226 1.634 10.113 1.00 85.50 114 SER A CA 1
ATOM 881 C C . SER A 1 114 ? -0.741 2.523 8.963 1.00 85.50 114 SER A C 1
ATOM 883 O O . SER A 1 114 ? -0.014 2.045 8.097 1.00 85.50 114 SER A O 1
ATOM 885 N N . ILE A 1 115 ? -1.084 3.815 8.966 1.00 86.25 115 ILE A N 1
ATOM 886 C CA . ILE A 1 115 ? -0.653 4.789 7.949 1.00 86.25 115 ILE A CA 1
ATOM 887 C C . ILE A 1 115 ? 0.870 4.970 7.964 1.00 86.25 115 ILE A C 1
ATOM 889 O O . ILE A 1 115 ? 1.494 4.997 6.905 1.00 86.25 115 ILE A O 1
ATOM 893 N N . THR A 1 116 ? 1.491 5.019 9.143 1.00 85.75 116 THR A N 1
ATOM 894 C CA . THR A 1 116 ? 2.955 5.122 9.262 1.00 85.75 116 THR A CA 1
ATOM 895 C C . THR A 1 116 ? 3.652 3.892 8.685 1.00 85.75 116 THR A C 1
ATOM 897 O O . THR A 1 116 ? 4.627 4.012 7.946 1.00 85.75 116 THR A O 1
ATOM 900 N N . VAL A 1 117 ? 3.122 2.700 8.976 1.00 83.56 117 VAL A N 1
ATOM 901 C CA . VAL A 1 117 ? 3.648 1.440 8.429 1.00 83.56 117 VAL A CA 1
ATOM 902 C C . VAL A 1 117 ? 3.446 1.374 6.917 1.00 83.56 117 VAL A C 1
ATOM 904 O O . VAL A 1 117 ? 4.338 0.915 6.212 1.00 83.56 117 VAL A O 1
ATOM 907 N N . LEU A 1 118 ? 2.318 1.872 6.403 1.00 84.12 118 LEU A N 1
ATOM 908 C CA . LEU A 1 118 ? 2.093 1.995 4.962 1.00 84.12 118 LEU A CA 1
ATOM 909 C C . LEU A 1 118 ? 3.125 2.917 4.305 1.00 84.12 118 LEU A C 1
ATOM 911 O O . LEU A 1 118 ? 3.629 2.577 3.242 1.00 84.12 118 LEU A O 1
ATOM 915 N N . GLY A 1 119 ? 3.490 4.032 4.943 1.00 84.06 119 GLY A N 1
ATOM 916 C CA . GLY A 1 119 ? 4.553 4.914 4.452 1.00 84.06 119 GLY A CA 1
ATOM 917 C C . GLY A 1 119 ? 5.902 4.203 4.311 1.00 84.06 119 GLY A C 1
ATOM 918 O O . GLY A 1 119 ? 6.562 4.337 3.285 1.00 84.06 119 GLY A O 1
ATOM 919 N N . LEU A 1 120 ? 6.278 3.387 5.299 1.00 84.56 120 LEU A N 1
ATOM 920 C CA . LEU A 1 120 ? 7.491 2.562 5.226 1.00 84.56 120 LEU A CA 1
ATOM 921 C C . LEU A 1 120 ? 7.379 1.477 4.145 1.00 84.56 120 LEU A C 1
ATOM 923 O O . LEU A 1 120 ? 8.298 1.306 3.349 1.00 84.56 120 LEU A O 1
ATOM 927 N N . ALA A 1 121 ? 6.225 0.811 4.056 1.00 79.12 121 ALA A N 1
ATOM 928 C CA . ALA A 1 121 ? 5.969 -0.211 3.046 1.00 79.12 121 ALA A CA 1
ATOM 929 C C . ALA A 1 121 ? 6.020 0.350 1.615 1.00 79.12 121 ALA A C 1
ATOM 931 O O . ALA A 1 121 ? 6.410 -0.363 0.699 1.00 79.12 121 ALA A O 1
ATOM 932 N N . LEU A 1 122 ? 5.663 1.622 1.402 1.00 78.12 122 LEU A N 1
ATOM 933 C CA . LEU A 1 122 ? 5.828 2.283 0.103 1.00 78.12 122 LEU A CA 1
ATOM 934 C C . LEU A 1 122 ? 7.307 2.435 -0.287 1.00 78.12 122 LEU A C 1
ATOM 936 O O . LEU A 1 122 ? 7.638 2.274 -1.461 1.00 78.12 122 LEU A O 1
ATOM 940 N N . GLY A 1 123 ? 8.196 2.689 0.677 1.00 79.00 123 GLY A N 1
ATOM 941 C CA . GLY A 1 123 ? 9.644 2.690 0.446 1.00 79.00 123 GLY A CA 1
ATOM 942 C C . GLY A 1 123 ? 10.170 1.298 0.088 1.00 79.00 123 GLY A C 1
ATOM 943 O O . GLY A 1 123 ? 10.889 1.137 -0.899 1.00 79.00 123 GLY A O 1
ATOM 944 N N . ASP A 1 124 ? 9.730 0.276 0.825 1.00 76.06 124 ASP A N 1
ATOM 945 C CA . ASP A 1 124 ? 10.077 -1.122 0.540 1.00 76.06 124 ASP A CA 1
ATOM 946 C C . ASP A 1 124 ? 9.547 -1.582 -0.829 1.00 76.06 124 ASP A C 1
ATOM 948 O O . ASP A 1 124 ? 10.212 -2.336 -1.543 1.00 76.06 124 ASP A O 1
ATOM 952 N N . LEU A 1 125 ? 8.372 -1.097 -1.239 1.00 75.31 125 LEU A N 1
ATOM 953 C CA . LEU A 1 125 ? 7.803 -1.351 -2.562 1.00 75.31 125 LEU A CA 1
ATOM 954 C C . LEU A 1 125 ? 8.645 -0.735 -3.682 1.00 75.31 125 LEU A C 1
ATOM 956 O O . LEU A 1 125 ? 8.785 -1.370 -4.724 1.00 75.31 125 LEU A O 1
ATOM 960 N N . LEU A 1 126 ? 9.236 0.447 -3.478 1.00 75.31 126 LEU A N 1
ATOM 961 C CA . LEU A 1 126 ? 10.132 1.068 -4.459 1.00 75.31 126 LEU A CA 1
ATOM 962 C C . LEU A 1 126 ? 11.398 0.222 -4.668 1.00 75.31 126 LEU A C 1
ATOM 964 O O . LEU A 1 126 ? 11.837 0.022 -5.799 1.00 75.31 126 LEU A O 1
ATOM 968 N N . TYR A 1 127 ? 11.937 -0.346 -3.588 1.00 70.06 127 TYR A N 1
ATOM 969 C CA . TYR A 1 127 ? 13.044 -1.301 -3.658 1.00 70.06 127 TYR A CA 1
ATOM 970 C C . TYR A 1 127 ? 12.626 -2.623 -4.329 1.00 70.06 127 TYR A C 1
ATOM 972 O O . TYR A 1 127 ? 13.314 -3.133 -5.216 1.00 70.06 127 TYR A O 1
ATOM 980 N N . GLY A 1 128 ? 11.466 -3.167 -3.951 1.00 66.00 128 GLY A N 1
ATOM 981 C CA . GLY A 1 128 ? 10.905 -4.393 -4.525 1.00 66.00 128 GLY A CA 1
ATOM 982 C C . GLY A 1 128 ? 10.539 -4.269 -6.007 1.00 66.00 128 GLY A C 1
ATOM 983 O O . GLY A 1 128 ? 10.596 -5.270 -6.728 1.00 66.00 128 GLY A O 1
ATOM 984 N N . ALA A 1 129 ? 10.234 -3.054 -6.473 1.00 70.19 129 ALA A N 1
ATOM 985 C CA . ALA A 1 129 ? 9.896 -2.762 -7.860 1.00 70.19 129 ALA A CA 1
ATOM 986 C C . ALA A 1 129 ? 11.030 -3.153 -8.817 1.00 70.19 129 ALA A C 1
ATOM 988 O O . ALA A 1 129 ? 10.756 -3.771 -9.840 1.00 70.19 129 ALA A O 1
ATOM 989 N N . VAL A 1 130 ? 12.296 -2.925 -8.446 1.00 69.00 130 VAL A N 1
ATOM 990 C CA . VAL A 1 130 ? 13.478 -3.319 -9.243 1.00 69.00 130 VAL A CA 1
ATOM 991 C C . VAL A 1 130 ? 13.505 -4.832 -9.496 1.00 69.00 130 VAL A C 1
ATOM 993 O O . VAL A 1 130 ? 13.755 -5.309 -10.608 1.00 69.00 130 VAL A O 1
ATOM 996 N N . LEU A 1 131 ? 13.208 -5.615 -8.456 1.00 65.44 131 LEU A N 1
ATOM 997 C CA . LEU A 1 131 ? 13.168 -7.072 -8.554 1.00 65.44 131 LEU A CA 1
ATOM 998 C C . LEU A 1 131 ? 12.000 -7.541 -9.433 1.00 65.44 131 LEU A C 1
ATOM 1000 O O . LEU A 1 131 ? 12.125 -8.523 -10.158 1.00 65.44 131 LEU A O 1
ATOM 1004 N N . THR A 1 132 ? 10.859 -6.853 -9.394 1.00 66.81 132 THR A N 1
ATOM 1005 C CA . THR A 1 132 ? 9.732 -7.176 -10.278 1.00 66.81 132 THR A CA 1
ATOM 1006 C C . THR A 1 132 ? 9.929 -6.688 -11.708 1.00 66.81 132 THR A C 1
ATOM 1008 O O . THR A 1 132 ? 9.524 -7.390 -12.625 1.00 66.81 132 THR A O 1
ATOM 1011 N N . GLU A 1 133 ? 10.611 -5.564 -11.929 1.00 69.06 133 GLU A N 1
ATOM 1012 C CA . GLU A 1 133 ? 10.966 -5.058 -13.261 1.00 69.06 133 GLU A CA 1
ATOM 1013 C C . GLU A 1 133 ? 11.866 -6.051 -13.999 1.00 69.06 133 GLU A C 1
ATOM 1015 O O . GLU A 1 133 ? 11.606 -6.399 -15.149 1.00 69.06 133 GLU A O 1
ATOM 1020 N N . THR A 1 134 ? 12.877 -6.581 -13.305 1.00 65.31 134 THR A N 1
ATOM 1021 C CA . THR A 1 134 ? 13.776 -7.609 -13.854 1.00 65.31 134 THR A CA 1
ATOM 1022 C C . THR A 1 134 ? 13.073 -8.943 -14.106 1.00 65.31 134 THR A C 1
ATOM 1024 O O . THR A 1 134 ? 13.324 -9.583 -15.124 1.00 65.31 134 THR A O 1
ATOM 1027 N N . VAL A 1 135 ? 12.172 -9.368 -13.215 1.00 65.31 135 VAL A N 1
ATOM 1028 C CA . VAL A 1 135 ? 11.473 -10.661 -13.323 1.00 65.31 135 VAL A CA 1
ATOM 1029 C C . VAL A 1 135 ? 10.344 -10.638 -14.362 1.00 65.31 135 VAL A C 1
ATOM 1031 O O . VAL A 1 135 ? 10.136 -11.638 -15.044 1.00 65.31 135 VAL A O 1
ATOM 1034 N N . PHE A 1 136 ? 9.633 -9.518 -14.510 1.00 60.75 136 PHE A N 1
ATOM 1035 C CA . PHE A 1 136 ? 8.528 -9.355 -15.465 1.00 60.75 136 PHE A CA 1
ATOM 1036 C C . PHE A 1 136 ? 8.936 -8.636 -16.762 1.00 60.75 136 PHE A C 1
ATOM 1038 O O . PHE A 1 136 ? 8.065 -8.313 -17.567 1.00 60.75 136 PHE A O 1
ATOM 1045 N N . ALA A 1 137 ? 10.235 -8.389 -16.977 1.00 63.12 137 ALA A N 1
ATOM 1046 C CA . ALA A 1 137 ? 10.770 -7.655 -18.131 1.00 63.12 137 ALA A CA 1
ATOM 1047 C C . ALA A 1 137 ? 10.057 -6.309 -18.379 1.00 63.12 137 ALA A C 1
ATOM 1049 O O . ALA A 1 137 ? 9.859 -5.882 -19.518 1.00 63.12 137 ALA A O 1
ATOM 1050 N N . TRP A 1 138 ? 9.647 -5.640 -17.299 1.00 66.62 138 TRP A N 1
ATOM 1051 C CA . TRP A 1 138 ? 8.980 -4.348 -17.372 1.00 66.62 138 TRP A CA 1
ATOM 1052 C C . TRP A 1 138 ? 10.045 -3.242 -17.365 1.00 66.62 138 TRP A C 1
ATOM 1054 O O . TRP A 1 138 ? 10.756 -3.111 -16.368 1.00 66.62 138 TRP A O 1
ATOM 1064 N N . PRO A 1 139 ? 10.188 -2.435 -18.434 1.00 62.62 139 PRO A N 1
ATOM 1065 C CA . PRO A 1 139 ? 11.167 -1.356 -18.470 1.00 62.62 139 PRO A CA 1
ATOM 1066 C C . PRO A 1 139 ? 10.785 -0.269 -17.460 1.00 62.62 139 PRO A C 1
ATOM 1068 O O . PRO A 1 139 ? 9.801 0.452 -17.647 1.00 62.62 139 PRO A O 1
ATOM 1071 N N . GLY A 1 140 ? 11.569 -0.173 -16.390 1.00 70.19 140 GLY A N 1
ATOM 1072 C CA . GLY A 1 140 ? 11.457 0.842 -15.350 1.00 70.19 140 GLY A CA 1
ATOM 1073 C C . GLY A 1 140 ? 12.825 1.374 -14.921 1.00 70.19 140 GLY A C 1
ATOM 1074 O O . GLY A 1 140 ? 13.864 1.020 -15.488 1.00 70.19 140 GLY A O 1
ATOM 1075 N N . MET A 1 141 ? 12.820 2.282 -13.943 1.00 68.75 141 MET A N 1
ATOM 1076 C CA . MET A 1 141 ? 14.040 2.963 -13.490 1.00 68.75 141 MET A CA 1
ATOM 1077 C C . MET A 1 141 ? 15.015 2.000 -12.804 1.00 68.75 141 MET A C 1
ATOM 1079 O O . MET A 1 141 ? 16.225 2.174 -12.918 1.00 68.75 141 MET A O 1
ATOM 1083 N N . GLY A 1 142 ? 14.515 0.956 -12.142 1.00 67.44 142 GLY A N 1
ATOM 1084 C CA . GLY A 1 142 ? 15.342 -0.063 -11.503 1.00 67.44 142 GLY A CA 1
ATOM 1085 C C . GLY A 1 142 ? 16.135 -0.896 -12.504 1.00 67.44 142 GLY A C 1
ATOM 1086 O O . GLY A 1 142 ? 17.334 -1.106 -12.324 1.00 67.44 142 GLY A O 1
ATOM 1087 N N . ALA A 1 143 ? 15.491 -1.334 -13.586 1.00 67.75 143 ALA A N 1
ATOM 1088 C CA . ALA A 1 143 ? 16.159 -2.048 -14.672 1.00 67.75 143 ALA A CA 1
ATOM 1089 C C . ALA A 1 143 ? 17.280 -1.201 -15.303 1.00 67.75 143 ALA A C 1
ATOM 1091 O O . ALA A 1 143 ? 18.374 -1.714 -15.539 1.00 67.75 143 ALA A O 1
ATOM 1092 N N . TRP A 1 144 ? 17.044 0.103 -15.496 1.00 72.38 144 TRP A N 1
ATOM 1093 C CA . TRP A 1 144 ? 18.057 1.040 -15.996 1.00 72.38 144 TRP A CA 1
ATOM 1094 C C . TRP A 1 144 ? 19.287 1.101 -15.077 1.00 72.38 144 TRP A C 1
ATOM 1096 O O . TRP A 1 144 ? 20.418 0.947 -15.537 1.00 72.38 144 TRP A O 1
ATOM 1106 N N . VAL A 1 145 ? 19.081 1.189 -13.762 1.00 71.19 145 VAL A N 1
ATOM 1107 C CA . VAL A 1 145 ? 20.176 1.198 -12.776 1.00 71.19 145 VAL A CA 1
ATOM 1108 C C . VAL A 1 145 ? 20.973 -0.100 -12.805 1.00 71.19 145 VAL A C 1
ATOM 1110 O O . VAL A 1 145 ? 22.201 -0.061 -12.778 1.00 71.19 145 VAL A O 1
ATOM 1113 N N . VAL A 1 146 ? 20.305 -1.254 -12.899 1.00 71.94 146 VAL A N 1
ATOM 1114 C CA . VAL A 1 146 ? 20.983 -2.558 -12.995 1.00 71.94 146 VAL A CA 1
ATOM 1115 C C . VAL A 1 146 ? 21.891 -2.605 -14.225 1.00 71.94 146 VAL A C 1
ATOM 1117 O O . VAL A 1 146 ? 23.032 -3.061 -14.122 1.00 71.94 146 VAL A O 1
ATOM 1120 N N . THR A 1 147 ? 21.433 -2.081 -15.366 1.00 74.06 147 THR A N 1
ATOM 1121 C CA . THR A 1 147 ? 22.272 -1.992 -16.570 1.00 74.06 147 THR A CA 1
ATOM 1122 C C . THR A 1 147 ? 23.440 -1.017 -16.405 1.00 74.06 147 THR A C 1
ATOM 1124 O O . THR A 1 147 ? 24.556 -1.342 -16.808 1.00 74.06 147 THR A O 1
ATOM 1127 N N . SER A 1 148 ? 23.247 0.119 -15.728 1.00 74.81 148 SER A N 1
ATOM 1128 C CA . SER A 1 148 ? 24.324 1.076 -15.432 1.00 74.81 148 SER A CA 1
ATOM 1129 C C . SER A 1 148 ? 25.372 0.519 -14.461 1.00 74.81 148 SER A C 1
ATOM 1131 O O . SER A 1 148 ? 26.558 0.809 -14.617 1.00 74.81 148 SER A O 1
ATOM 1133 N N . ILE A 1 149 ? 24.978 -0.328 -13.499 1.00 77.44 149 ILE A N 1
ATOM 1134 C CA . ILE A 1 149 ? 25.915 -1.046 -12.614 1.00 77.44 149 ILE A CA 1
ATOM 1135 C C . ILE A 1 149 ? 26.798 -1.993 -13.434 1.00 77.44 149 ILE A C 1
ATOM 1137 O O . ILE A 1 149 ? 28.013 -2.019 -13.246 1.00 77.44 149 ILE A O 1
ATOM 1141 N N . GLN A 1 150 ? 26.204 -2.753 -14.359 1.00 80.00 150 GLN A N 1
ATOM 1142 C CA . GLN A 1 150 ? 26.949 -3.657 -15.244 1.00 80.00 150 GLN A CA 1
ATOM 1143 C C . GLN A 1 150 ? 27.884 -2.896 -16.193 1.00 80.00 150 GLN A C 1
ATOM 1145 O O . GLN A 1 150 ? 28.982 -3.371 -16.480 1.00 80.00 150 GLN A O 1
ATOM 1150 N N . ALA A 1 151 ? 27.474 -1.705 -16.632 1.00 82.81 151 ALA A N 1
ATOM 1151 C CA . ALA A 1 151 ? 28.271 -0.808 -17.463 1.00 82.81 151 ALA A CA 1
ATOM 1152 C C . ALA A 1 151 ? 29.314 0.020 -16.679 1.00 82.81 151 ALA A C 1
ATOM 1154 O O . ALA A 1 151 ? 30.056 0.783 -17.294 1.00 82.81 151 ALA A O 1
ATOM 1155 N N . LEU A 1 152 ? 29.404 -0.133 -15.347 1.00 81.75 152 LEU A N 1
ATOM 1156 C CA . LEU A 1 152 ? 30.294 0.639 -14.460 1.00 81.75 152 LEU A CA 1
ATOM 1157 C C . LEU A 1 152 ? 30.086 2.167 -14.547 1.00 81.75 152 LEU A C 1
ATOM 1159 O O . LEU A 1 152 ? 30.994 2.953 -14.267 1.00 81.75 152 LEU A O 1
ATOM 1163 N N . GLU A 1 153 ? 28.877 2.612 -14.887 1.00 81.12 153 GLU A N 1
ATOM 1164 C CA . GLU A 1 153 ? 28.523 4.031 -14.951 1.00 81.12 153 GLU A CA 1
ATOM 1165 C C . GLU A 1 153 ? 28.139 4.565 -13.564 1.00 81.12 153 GLU A C 1
ATOM 1167 O O . GLU A 1 153 ? 26.970 4.755 -13.223 1.00 81.12 153 GLU A O 1
ATOM 1172 N N . PHE A 1 154 ? 29.152 4.836 -12.740 1.00 77.44 154 PHE A N 1
ATOM 1173 C CA . PHE A 1 154 ? 28.983 5.322 -11.365 1.00 77.44 154 PHE A CA 1
ATOM 1174 C C . PHE A 1 154 ? 28.090 6.575 -11.196 1.00 77.44 154 PHE A C 1
ATOM 1176 O O . PHE A 1 154 ? 27.369 6.623 -10.197 1.00 77.44 154 PHE A O 1
ATOM 1183 N N . PRO A 1 155 ? 28.062 7.572 -12.112 1.00 80.12 155 PRO A N 1
ATOM 1184 C CA . PRO A 1 155 ? 27.181 8.737 -11.967 1.00 80.12 155 PRO A CA 1
ATOM 1185 C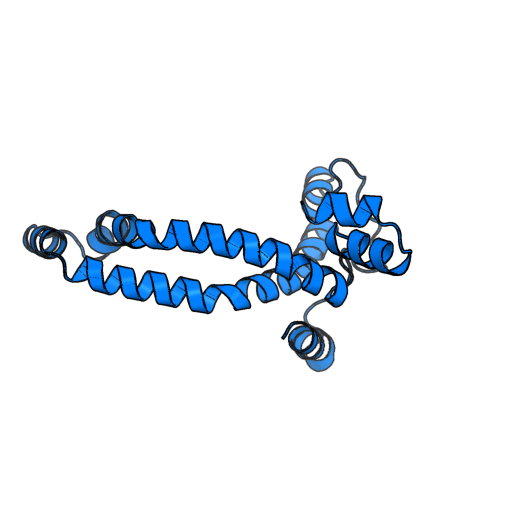 C . PRO A 1 155 ? 25.687 8.385 -11.979 1.00 80.12 155 PRO A C 1
ATOM 1187 O O . PRO A 1 155 ? 24.924 8.925 -11.182 1.00 80.12 155 PRO A O 1
ATOM 1190 N N . ALA A 1 156 ? 25.279 7.450 -12.842 1.00 74.56 156 ALA A N 1
ATOM 1191 C CA . ALA A 1 156 ? 23.898 6.982 -12.944 1.00 74.56 156 ALA A CA 1
ATOM 1192 C C . ALA A 1 156 ? 23.467 6.206 -11.688 1.00 74.56 156 ALA A C 1
ATOM 1194 O O . ALA A 1 156 ? 22.367 6.400 -11.175 1.00 74.56 156 ALA A O 1
ATOM 1195 N N . VAL A 1 157 ? 24.369 5.382 -11.146 1.00 72.88 157 VAL A N 1
ATOM 1196 C CA . VAL A 1 157 ? 24.123 4.595 -9.927 1.00 72.88 157 VAL A CA 1
ATOM 1197 C C . VAL A 1 157 ? 23.997 5.493 -8.694 1.00 72.88 157 VAL A C 1
ATOM 1199 O O . VAL A 1 157 ? 23.090 5.305 -7.886 1.00 72.88 157 VAL A O 1
ATOM 1202 N N . MET A 1 158 ? 24.871 6.496 -8.555 1.00 73.38 158 MET A N 1
ATOM 1203 C CA . MET A 1 158 ? 24.814 7.431 -7.426 1.00 73.38 158 MET A CA 1
ATOM 1204 C C . MET A 1 158 ? 23.572 8.327 -7.462 1.00 73.38 158 MET A C 1
ATOM 1206 O O . MET A 1 158 ? 23.035 8.631 -6.406 1.00 73.38 158 MET A O 1
ATOM 1210 N N . GLY A 1 159 ? 23.088 8.714 -8.647 1.00 71.69 159 GLY A N 1
ATOM 1211 C CA . GLY A 1 159 ? 21.866 9.516 -8.783 1.00 71.69 159 GLY A CA 1
ATOM 1212 C C . GLY A 1 159 ? 20.571 8.774 -8.435 1.00 71.69 159 GLY A C 1
ATOM 1213 O O . GLY A 1 159 ? 19.566 9.421 -8.172 1.00 71.69 159 GLY A O 1
ATOM 1214 N N . PHE A 1 160 ? 20.583 7.439 -8.435 1.00 68.69 160 PHE A N 1
ATOM 1215 C CA . PHE A 1 160 ? 19.431 6.620 -8.046 1.00 68.69 160 PHE A CA 1
ATOM 1216 C C . PHE A 1 160 ? 19.457 6.197 -6.571 1.00 68.69 160 PHE A C 1
ATOM 1218 O O . PHE A 1 160 ? 18.408 5.982 -5.972 1.00 68.69 160 PHE A O 1
ATOM 1225 N N . ALA A 1 161 ? 20.649 6.023 -5.996 1.00 60.41 161 ALA A N 1
ATOM 1226 C CA . ALA A 1 161 ? 20.814 5.543 -4.625 1.00 60.41 161 ALA A CA 1
ATOM 1227 C C . ALA A 1 161 ? 20.642 6.631 -3.545 1.00 60.41 161 ALA A C 1
ATOM 1229 O O . ALA A 1 161 ? 20.559 6.286 -2.365 1.00 60.41 161 ALA A O 1
ATOM 1230 N N . VAL A 1 162 ? 20.639 7.912 -3.934 1.00 49.72 162 VAL A N 1
ATOM 1231 C CA . VAL A 1 162 ? 20.525 9.092 -3.053 1.00 49.72 162 VAL A CA 1
ATOM 1232 C C . VAL A 1 162 ? 19.148 9.718 -3.203 1.00 49.72 162 VAL A C 1
ATOM 1234 O O . VAL A 1 162 ? 18.545 10.027 -2.152 1.00 49.72 162 VAL A O 1
#

Sequence (162 aa):
LGLGVIVLFYGHLQILPGGGRLDDWLDPPTHVTGFYLLDALLEGNGEVFFNALQHLILPALTLAFVHLGIVARQIRSAMLEQLSEDYIRTARASGLPGWYIVLCYALPNALIPSITVLGLALGDLLYGAVLTETVFAWPGMGAWVVTSIQALEFPAVMGFAV

Organism: Escherichia coli (NCBI:txid562)

InterPro domains:
  IPR000515 ABC transporter type 1, transmembrane domain MetI-like [PF00528] (29-159)
  IPR000515 ABC transporter type 1, transmembrane domain MetI-like [PS50928] (1-162)
  IPR000515 ABC transporter type 1, transmembrane domain MetI-like [cd06261] (50-162)
  IPR035906 MetI-like superfamily [G3DSA:1.10.3720.10] (2-162)
  IPR035906 MetI-like superfamily [SSF161098] (52-160)

Secondary structure (DSSP, 8-state):
-HHHHHIIIIIII--S--SSSS-TTSPPPP-SSS-HHHHHHHTT-HHHHHHHHHHHHHHHHHHHHHHHHHHHHHHHHHHHHHHHSHHHHHHHHTT--HHHIIIIIIHHHHHHHHHHHHHHHHHHHHHHHHHHHHHTT---HHHHHHHHHHTT-HHHHHHHH-